Protein AF-A0A553QWQ2-F1 (afdb_monomer)

Solvent-accessible surface area (backbone atoms only — not comparable to full-atom values): 8651 Å² total; per-residue (Å²): 135,87,78,95,74,74,74,86,77,66,54,71,38,62,34,94,73,44,73,91,43,72,39,44,61,93,44,41,75,65,43,64,77,68,41,82,66,50,87,68,89,74,58,91,85,64,61,86,68,79,83,62,68,90,65,62,97,81,66,81,73,80,86,73,60,74,84,79,54,54,72,65,62,53,51,53,49,52,51,52,52,54,57,58,50,72,74,50,90,64,82,80,75,81,76,82,46,66,32,76,92,45,49,66,73,70,66,42,86,83,56,49,75,68,56,48,53,52,49,51,55,51,22,43,71,59,37,83,79,118

InterPro domains:
  IPR022776 TRM13/UPF0224 family, U11-48K-like CHHC zinc finger domain [PF05253] (12-36)
  IPR022776 TRM13/UPF0224 family, U11-48K-like CHHC zinc finger domain [PS51800] (12-39)
  IPR039044 tRNA:m(4)X modification enzyme Trm13 [PTHR12998] (6-125)

Secondary structure (DSSP, 8-state):
---TT-STT--EEE-SS-TTSEEEGGGHHHHHHH-TTSPPPPPTT--TTTTSTT--TT-------GGGS-HHHHHHHHHHHHHHHHT------------GGGHHHHT-TT--HHHHHHHHHHHHHHGGG-

pLDDT: mean 82.25, std 14.29, range [39.0, 96.94]

Structure (mmCIF, N/CA/C/O backbone):
data_AF-A0A553QWQ2-F1
#
_entry.id   AF-A0A553QWQ2-F1
#
loop_
_atom_site.group_PDB
_atom_site.id
_atom_site.type_symbol
_atom_site.label_atom_id
_atom_site.label_alt_id
_atom_site.label_comp_id
_atom_site.label_asym_id
_atom_site.label_entity_id
_atom_site.label_seq_id
_atom_site.pdbx_PDB_ins_code
_atom_site.Cartn_x
_atom_site.Cartn_y
_atom_site.Cartn_z
_atom_site.occupancy
_atom_site.B_iso_or_equiv
_atom_site.auth_seq_id
_atom_site.auth_comp_id
_atom_site.auth_asym_id
_atom_site.auth_atom_id
_atom_site.pdbx_PDB_model_num
ATOM 1 N N . MET A 1 1 ? 42.558 11.083 -14.841 1.00 39.00 1 MET A N 1
ATOM 2 C CA . MET A 1 1 ? 41.807 12.355 -14.854 1.00 39.00 1 MET A CA 1
ATOM 3 C C . MET A 1 1 ? 40.505 12.081 -15.590 1.00 39.00 1 MET A C 1
ATOM 5 O O . MET A 1 1 ? 40.570 11.695 -16.746 1.00 39.00 1 MET A O 1
ATOM 9 N N . LYS A 1 2 ? 39.361 12.098 -14.892 1.00 41.59 2 LYS A N 1
ATOM 10 C CA . LYS A 1 2 ? 38.034 11.885 -15.495 1.00 41.59 2 LYS A CA 1
ATOM 11 C C . LYS A 1 2 ? 37.556 13.233 -16.031 1.00 41.59 2 LYS A C 1
ATOM 13 O O . LYS A 1 2 ? 37.558 14.200 -15.282 1.00 41.59 2 LYS A O 1
ATOM 18 N N . THR A 1 3 ? 37.241 13.294 -17.315 1.00 44.41 3 THR A N 1
ATOM 19 C CA . THR A 1 3 ? 36.824 14.507 -18.018 1.00 44.41 3 THR A CA 1
ATOM 20 C C . THR A 1 3 ? 35.354 14.812 -17.723 1.00 44.41 3 THR A C 1
ATOM 22 O O . THR A 1 3 ? 34.460 14.036 -18.048 1.00 44.41 3 THR A O 1
ATOM 25 N N . GLU A 1 4 ? 35.107 15.956 -17.086 1.00 46.16 4 GLU A N 1
ATOM 26 C CA . GLU A 1 4 ? 33.791 16.493 -16.708 1.00 46.16 4 GLU A CA 1
ATOM 27 C C . GLU A 1 4 ? 33.095 17.216 -17.887 1.00 46.16 4 GLU A C 1
ATOM 29 O O . GLU A 1 4 ? 32.636 18.344 -17.749 1.00 46.16 4 GLU A O 1
ATOM 34 N N . GLY A 1 5 ? 33.037 16.586 -19.071 1.00 44.56 5 GLY A N 1
ATOM 35 C CA . GLY A 1 5 ? 32.542 17.230 -20.306 1.00 44.56 5 GLY A CA 1
ATOM 36 C C . GLY A 1 5 ? 31.501 16.467 -21.140 1.00 44.56 5 GLY A C 1
ATOM 37 O O . GLY A 1 5 ? 30.956 17.044 -22.072 1.00 44.56 5 GLY A O 1
ATOM 38 N N . GLU A 1 6 ? 31.179 15.206 -20.826 1.00 50.59 6 GLU A N 1
ATOM 39 C CA . GLU A 1 6 ? 30.371 14.325 -21.704 1.00 50.59 6 GLU A CA 1
ATOM 40 C C . GLU A 1 6 ? 29.002 13.908 -21.108 1.00 50.59 6 GLU A C 1
ATOM 42 O O . GLU A 1 6 ? 28.474 12.826 -21.386 1.00 50.59 6 GLU A O 1
ATOM 47 N N . GLU A 1 7 ? 28.399 14.707 -20.222 1.00 53.91 7 GLU A N 1
ATOM 48 C CA . GLU A 1 7 ? 26.988 14.490 -19.826 1.00 53.91 7 GLU A CA 1
ATOM 49 C C . GLU A 1 7 ? 25.989 15.208 -20.738 1.00 53.91 7 GLU A C 1
ATOM 51 O O . GLU A 1 7 ? 24.867 14.732 -20.902 1.00 53.91 7 GLU A O 1
ATOM 56 N N . SER A 1 8 ? 26.410 16.290 -21.391 1.00 58.53 8 SER A N 1
ATOM 57 C CA . SER A 1 8 ? 25.530 17.201 -22.132 1.00 58.53 8 SER A CA 1
ATOM 58 C C . SER A 1 8 ? 25.120 16.704 -23.526 1.00 58.53 8 SER A C 1
ATOM 60 O O . SER A 1 8 ? 24.141 17.195 -24.077 1.00 58.53 8 SER A O 1
ATOM 62 N N . GLU A 1 9 ? 25.834 15.729 -24.098 1.00 69.88 9 GLU A N 1
ATOM 63 C CA . GLU A 1 9 ? 25.572 15.205 -25.454 1.00 69.88 9 GLU A CA 1
ATOM 64 C C . GLU A 1 9 ? 24.819 13.867 -25.460 1.00 69.88 9 GLU A C 1
ATOM 66 O O . GLU A 1 9 ? 24.411 13.366 -26.511 1.00 69.88 9 GLU A O 1
ATOM 71 N N . ARG A 1 10 ? 24.596 13.260 -24.289 1.00 85.75 10 ARG A N 1
ATOM 72 C CA . ARG A 1 10 ? 23.905 11.970 -24.210 1.00 85.75 10 ARG A CA 1
ATOM 73 C C . ARG A 1 10 ? 22.403 12.156 -24.396 1.00 85.75 10 ARG A C 1
ATOM 75 O O . ARG A 1 10 ? 21.678 12.554 -23.485 1.00 85.75 10 ARG A O 1
ATOM 82 N N . LYS A 1 11 ? 21.923 11.804 -25.588 1.00 92.00 11 LYS A N 1
ATOM 83 C CA . LYS A 1 11 ? 20.508 11.864 -25.957 1.00 92.00 11 LYS A CA 1
ATOM 84 C C . LYS A 1 11 ? 19.670 10.910 -25.101 1.00 92.00 11 LYS A C 1
ATOM 86 O O . LYS A 1 11 ? 19.913 9.701 -25.052 1.00 92.00 11 LYS A O 1
ATOM 91 N N . ARG A 1 12 ? 18.649 11.458 -24.439 1.00 94.50 12 ARG A N 1
ATOM 92 C CA . ARG A 1 12 ? 17.596 10.685 -23.772 1.00 94.50 12 ARG A CA 1
ATOM 93 C C . ARG A 1 12 ? 16.423 10.476 -24.716 1.00 94.50 12 ARG A C 1
ATOM 95 O O . ARG A 1 12 ? 15.993 11.403 -25.392 1.00 94.50 12 ARG A O 1
ATOM 102 N N . ILE A 1 13 ? 15.893 9.265 -24.717 1.00 94.06 13 ILE A N 1
ATOM 103 C CA . ILE A 1 13 ? 14.706 8.869 -25.470 1.00 94.06 13 ILE A CA 1
ATOM 104 C C . ILE A 1 13 ? 13.667 8.279 -24.505 1.00 94.06 13 ILE A C 1
ATOM 106 O O . ILE A 1 13 ? 14.049 7.734 -23.461 1.00 94.06 13 ILE A O 1
ATOM 110 N N . PRO A 1 14 ? 12.361 8.384 -24.800 1.00 96.44 14 PRO A N 1
ATOM 111 C CA . PRO A 1 14 ? 11.344 7.652 -24.051 1.00 96.44 14 PRO A CA 1
ATOM 112 C C . PRO A 1 14 ? 11.584 6.144 -24.183 1.00 96.44 14 PRO A C 1
ATOM 114 O O . PRO A 1 14 ? 12.047 5.662 -25.220 1.00 96.44 14 PRO A O 1
ATOM 117 N N . CYS A 1 15 ? 11.302 5.384 -23.126 1.00 95.38 15 CYS A N 1
ATOM 118 C CA . CYS A 1 15 ? 11.416 3.936 -23.196 1.00 95.38 15 CYS A CA 1
ATOM 119 C C . CYS A 1 15 ? 10.369 3.367 -24.167 1.00 95.38 15 CYS A C 1
ATOM 121 O O . CYS A 1 15 ? 9.192 3.707 -24.064 1.00 95.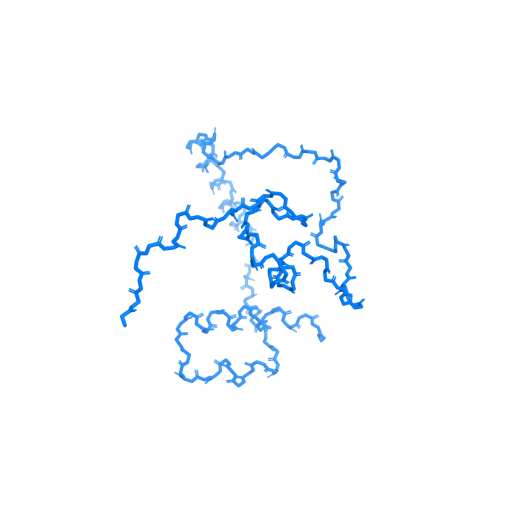38 15 CYS A O 1
ATOM 123 N N . PRO A 1 16 ? 10.755 2.452 -25.071 1.00 93.88 16 PRO A N 1
ATOM 124 C CA . PRO A 1 16 ? 9.821 1.861 -26.026 1.00 93.88 16 PRO A CA 1
ATOM 125 C C . PRO A 1 16 ? 8.832 0.877 -25.380 1.00 93.88 16 PRO A C 1
ATOM 127 O O . PRO A 1 16 ? 7.855 0.510 -26.019 1.00 93.88 16 PRO A O 1
ATOM 130 N N . LEU A 1 17 ? 9.084 0.432 -24.140 1.00 94.00 17 LEU A N 1
ATOM 131 C CA . LEU A 1 17 ? 8.167 -0.431 -23.382 1.00 94.00 17 LEU A CA 1
ATOM 132 C C . LEU A 1 17 ? 7.174 0.369 -22.527 1.00 94.00 17 LEU A C 1
ATOM 134 O O . LEU A 1 17 ? 6.107 -0.139 -22.211 1.00 94.00 17 LEU A O 1
ATOM 138 N N . ASP A 1 18 ? 7.530 1.591 -22.124 1.00 92.06 18 ASP A N 1
ATOM 139 C CA . ASP A 1 18 ? 6.673 2.478 -21.334 1.00 92.06 18 ASP A CA 1
ATOM 140 C C . ASP A 1 18 ? 7.128 3.937 -21.498 1.00 92.06 18 ASP A C 1
ATOM 142 O O . ASP A 1 18 ? 8.167 4.328 -20.958 1.00 92.06 18 ASP A O 1
ATOM 146 N N . PRO A 1 19 ? 6.359 4.771 -22.216 1.00 93.38 19 PRO A N 1
ATOM 147 C CA . PRO A 1 19 ? 6.707 6.171 -22.438 1.00 93.38 19 PRO A CA 1
ATOM 148 C C . PRO A 1 19 ? 6.785 7.027 -21.163 1.00 93.38 19 PRO A C 1
ATOM 150 O O . PRO A 1 19 ? 7.259 8.161 -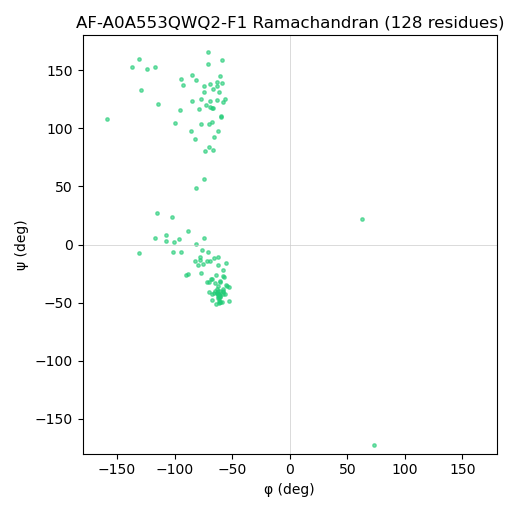21.237 1.00 93.38 19 PRO A O 1
ATOM 153 N N . LYS A 1 20 ? 6.339 6.527 -19.998 1.00 95.12 20 LYS A N 1
ATOM 154 C CA . LYS A 1 20 ? 6.364 7.267 -18.723 1.00 95.12 20 LYS A CA 1
ATOM 155 C C . LYS A 1 20 ? 7.771 7.484 -18.165 1.00 95.12 20 LYS A C 1
ATOM 157 O O . LYS A 1 20 ? 7.942 8.320 -17.279 1.00 95.12 20 LYS A O 1
ATOM 162 N N . HIS A 1 21 ? 8.789 6.780 -18.666 1.00 93.62 21 HIS A N 1
ATOM 163 C CA . HIS A 1 21 ? 10.182 7.011 -18.278 1.00 93.62 21 HIS A CA 1
ATOM 164 C C . HIS A 1 21 ? 11.117 7.144 -19.479 1.00 93.62 21 HIS A C 1
ATOM 166 O O . HIS A 1 21 ? 10.833 6.707 -20.593 1.00 93.62 21 HIS A O 1
ATOM 172 N N . THR A 1 22 ? 12.277 7.755 -19.237 1.00 94.81 22 THR A N 1
ATOM 173 C CA . THR A 1 22 ? 13.299 8.008 -20.261 1.00 94.81 22 THR A CA 1
ATOM 174 C C . THR A 1 22 ? 14.593 7.270 -19.961 1.00 94.81 22 THR A C 1
ATOM 176 O O . THR A 1 22 ? 14.925 6.979 -18.809 1.00 94.81 22 THR A O 1
ATOM 179 N N . VAL A 1 23 ? 15.339 6.959 -21.018 1.00 94.81 23 VAL A N 1
ATOM 180 C CA . VAL A 1 23 ? 16.616 6.245 -20.966 1.00 94.81 23 VAL A CA 1
ATOM 181 C C . VAL A 1 23 ? 17.596 6.906 -21.916 1.00 94.81 23 VAL A C 1
ATOM 183 O O . VAL A 1 23 ? 17.187 7.507 -22.906 1.00 94.81 23 VAL A O 1
ATOM 186 N N . PHE A 1 24 ? 18.889 6.804 -21.634 1.00 95.62 24 PHE A N 1
ATOM 187 C CA . PHE A 1 24 ? 19.880 7.217 -22.619 1.00 95.62 24 PHE A CA 1
ATOM 188 C C . PHE A 1 24 ? 19.876 6.245 -23.802 1.00 95.62 24 PHE A C 1
ATOM 190 O O . PHE A 1 24 ? 19.765 5.030 -23.608 1.00 95.62 24 PHE A O 1
ATOM 197 N N . GLU A 1 25 ? 19.969 6.792 -25.012 1.00 93.50 25 GLU A N 1
ATOM 198 C CA . GLU A 1 25 ? 19.916 6.043 -26.271 1.00 93.50 25 GLU A CA 1
ATOM 199 C C . GLU A 1 25 ? 20.990 4.941 -26.317 1.00 93.50 25 GLU A C 1
ATOM 201 O O . GLU A 1 25 ? 20.693 3.788 -26.629 1.00 93.50 25 GLU A O 1
ATOM 206 N N . ASP A 1 26 ? 22.204 5.257 -25.862 1.00 93.81 26 ASP A N 1
ATOM 207 C CA . ASP A 1 26 ? 23.346 4.338 -25.744 1.00 93.81 26 ASP A CA 1
ATOM 208 C C . ASP A 1 26 ? 23.120 3.185 -24.741 1.00 93.81 26 ASP A C 1
ATOM 210 O O . ASP A 1 26 ? 23.681 2.094 -24.869 1.00 93.81 26 ASP A O 1
ATOM 214 N N . ASN A 1 27 ? 22.264 3.394 -23.741 1.00 93.50 27 ASN A N 1
ATOM 215 C CA . ASN A 1 27 ? 21.961 2.433 -22.686 1.00 93.50 27 ASN A CA 1
ATOM 216 C C . ASN A 1 27 ? 20.643 1.687 -22.909 1.00 93.50 27 ASN A C 1
ATOM 218 O O . ASN A 1 27 ? 20.290 0.837 -22.083 1.00 93.50 27 ASN A O 1
ATOM 222 N N . LEU A 1 28 ? 19.939 1.941 -24.018 1.00 93.69 28 LEU A N 1
ATOM 223 C CA . LEU A 1 28 ? 18.651 1.323 -24.327 1.00 93.69 28 LEU A CA 1
ATOM 224 C C . LEU A 1 28 ? 18.726 -0.208 -24.246 1.00 93.69 28 LEU A C 1
ATOM 226 O O . LEU A 1 28 ? 17.935 -0.827 -23.539 1.00 93.69 28 LEU A O 1
ATOM 230 N N . ALA A 1 29 ? 19.727 -0.830 -24.873 1.00 93.94 29 ALA A N 1
ATOM 231 C CA . ALA A 1 29 ? 19.872 -2.287 -24.875 1.00 93.94 29 ALA A CA 1
ATOM 232 C C . ALA A 1 29 ? 20.035 -2.879 -23.461 1.00 93.94 29 ALA A C 1
ATOM 234 O O . ALA A 1 29 ? 19.457 -3.920 -23.138 1.00 93.94 29 ALA A O 1
ATOM 235 N N . LYS A 1 30 ? 20.800 -2.209 -22.588 1.00 95.06 30 LYS A N 1
ATOM 236 C CA . LYS A 1 30 ? 20.960 -2.617 -21.181 1.00 95.06 30 LYS A CA 1
ATOM 237 C C . LYS A 1 30 ? 19.676 -2.383 -20.396 1.00 95.06 30 LYS A C 1
ATOM 239 O O . LYS A 1 30 ? 19.302 -3.213 -19.572 1.00 95.06 30 LYS A O 1
ATOM 244 N N . HIS A 1 31 ? 19.007 -1.263 -20.648 1.00 94.50 31 HIS A N 1
ATOM 245 C CA . HIS A 1 31 ? 17.743 -0.927 -20.022 1.00 94.50 31 HIS A CA 1
ATOM 246 C C . HIS A 1 31 ? 16.658 -1.962 -20.340 1.00 94.50 31 HIS A C 1
ATOM 248 O O . HIS A 1 31 ? 16.047 -2.473 -19.410 1.00 94.50 31 HIS A O 1
ATOM 254 N N . LEU A 1 32 ? 16.467 -2.336 -21.611 1.00 93.00 32 LEU A N 1
ATOM 255 C CA . LEU A 1 32 ? 15.428 -3.286 -22.036 1.00 93.00 32 LEU A CA 1
ATOM 256 C C . LEU A 1 32 ? 15.526 -4.645 -21.331 1.00 93.00 32 LEU A C 1
ATOM 258 O O . LEU A 1 32 ? 14.514 -5.309 -21.123 1.00 93.00 32 LEU A O 1
ATOM 262 N N . LYS A 1 33 ? 16.725 -5.059 -20.906 1.00 93.25 33 LYS A N 1
ATOM 263 C CA . LYS A 1 33 ? 16.914 -6.300 -20.138 1.00 93.25 33 LYS A CA 1
ATOM 264 C C . LYS A 1 33 ? 16.349 -6.225 -18.717 1.00 93.25 33 LYS A C 1
ATOM 266 O O . LYS A 1 33 ? 15.907 -7.248 -18.204 1.00 93.25 33 LYS A O 1
ATOM 271 N N . LYS A 1 34 ? 16.368 -5.044 -18.096 1.00 92.31 34 LYS A N 1
ATOM 272 C CA . LYS A 1 34 ? 15.983 -4.809 -16.691 1.00 92.31 34 LYS A CA 1
ATOM 273 C C . LYS A 1 34 ? 14.777 -3.882 -16.526 1.00 92.31 34 LYS A C 1
ATOM 275 O O . LYS A 1 34 ? 14.476 -3.478 -15.408 1.00 92.31 34 LYS A O 1
ATOM 280 N N . CYS A 1 35 ? 14.143 -3.486 -17.625 1.00 94.00 35 CYS A N 1
ATOM 281 C CA . CYS A 1 35 ? 13.013 -2.574 -17.600 1.00 94.00 35 CYS A CA 1
ATOM 282 C C . CYS A 1 35 ? 11.864 -3.205 -16.809 1.00 94.00 35 CYS A C 1
ATOM 284 O O . CYS A 1 35 ? 11.511 -4.359 -17.049 1.00 94.00 35 CYS A O 1
ATOM 286 N N . ASN A 1 36 ? 11.285 -2.451 -15.874 1.00 90.94 36 ASN A N 1
ATOM 287 C CA . ASN A 1 36 ? 10.154 -2.922 -15.075 1.00 90.94 36 ASN A CA 1
ATOM 288 C C . ASN A 1 36 ? 8.889 -3.101 -15.920 1.00 90.94 36 ASN A C 1
ATOM 290 O O . ASN A 1 36 ? 8.101 -3.992 -15.629 1.00 90.94 36 ASN A O 1
ATOM 294 N N . SER A 1 37 ? 8.743 -2.307 -16.983 1.00 91.75 37 SER A N 1
ATOM 295 C CA . SER A 1 37 ? 7.625 -2.376 -17.930 1.00 91.75 37 SER A CA 1
ATOM 296 C C . SER A 1 37 ? 7.737 -3.552 -18.902 1.00 91.75 37 SER A C 1
ATOM 298 O O . SER A 1 37 ? 6.831 -3.799 -19.688 1.00 91.75 37 SER A O 1
ATOM 300 N N . LYS A 1 38 ? 8.845 -4.304 -18.861 1.00 91.31 38 LYS A N 1
ATOM 301 C CA . LYS A 1 38 ? 8.948 -5.571 -19.578 1.00 91.31 38 LYS A CA 1
ATOM 302 C C . LYS A 1 38 ? 8.034 -6.594 -18.910 1.00 91.31 38 LYS A C 1
ATOM 304 O O . LYS A 1 38 ? 8.223 -6.910 -17.734 1.00 91.31 38 LYS A O 1
ATOM 309 N N . GLU A 1 39 ? 7.111 -7.164 -19.679 1.00 85.62 39 GLU A N 1
ATOM 310 C CA . GLU A 1 39 ? 6.293 -8.278 -19.210 1.00 85.62 39 GLU A CA 1
ATOM 311 C C . GLU A 1 39 ? 7.187 -9.445 -18.777 1.00 85.62 39 GLU A C 1
ATOM 313 O O . GLU A 1 39 ? 8.031 -9.945 -19.529 1.00 85.62 39 GLU A O 1
ATOM 318 N N . LYS A 1 40 ? 7.029 -9.852 -17.518 1.00 86.62 40 LYS A N 1
ATOM 319 C CA . LYS A 1 40 ? 7.696 -11.027 -16.960 1.00 86.62 40 LYS A CA 1
ATOM 320 C C . LYS A 1 40 ? 6.750 -12.219 -17.089 1.00 86.62 40 LYS A C 1
ATOM 322 O O . LYS A 1 40 ? 5.547 -12.039 -16.879 1.00 86.62 40 LYS A O 1
ATOM 327 N N . PRO A 1 41 ? 7.264 -13.425 -17.392 1.00 88.12 41 PRO A N 1
ATOM 328 C CA . PRO A 1 41 ? 6.440 -14.622 -17.360 1.00 88.12 41 PRO A CA 1
ATOM 329 C C . PRO A 1 41 ? 5.831 -14.7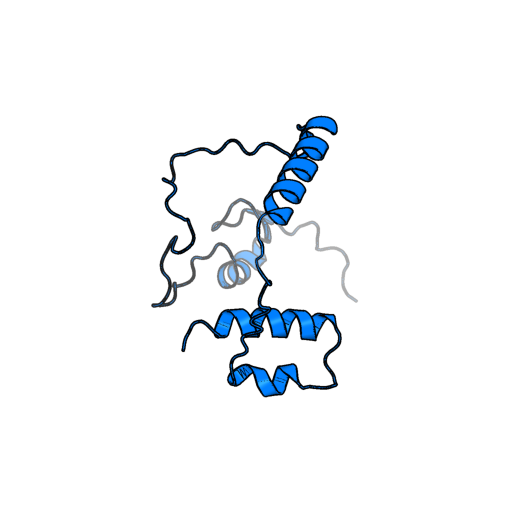45 -15.966 1.00 88.12 41 PRO A C 1
ATOM 331 O O . PRO A 1 41 ? 6.536 -14.685 -14.953 1.00 88.12 41 PRO A O 1
ATOM 334 N N . LYS A 1 42 ? 4.505 -14.845 -15.921 1.00 88.44 42 LYS A N 1
ATOM 335 C CA . LYS A 1 42 ? 3.787 -14.974 -14.660 1.00 88.44 42 LYS A CA 1
ATOM 336 C C . LYS A 1 42 ? 3.982 -16.406 -14.140 1.00 88.44 42 LYS A C 1
ATOM 338 O O . LYS A 1 42 ? 3.915 -17.339 -14.943 1.00 88.44 42 LYS A O 1
ATOM 343 N N . PRO A 1 43 ? 4.258 -16.607 -12.841 1.00 90.62 43 PRO A N 1
ATOM 344 C CA . PRO A 1 43 ? 4.345 -17.948 -12.269 1.00 90.62 43 PRO A CA 1
ATOM 345 C C . PRO A 1 43 ? 3.039 -18.736 -12.436 1.00 90.62 43 PRO A C 1
ATOM 347 O O . PRO A 1 43 ? 1.974 -18.141 -12.555 1.00 90.62 43 PRO A O 1
ATOM 350 N N . ILE A 1 44 ? 3.101 -20.069 -12.370 1.00 91.44 44 ILE A N 1
ATOM 351 C CA . ILE A 1 44 ? 1.927 -20.955 -12.548 1.00 91.44 44 ILE A CA 1
ATOM 352 C C . ILE A 1 44 ? 0.836 -20.687 -11.498 1.00 91.44 44 ILE A C 1
ATOM 354 O O . ILE A 1 44 ? -0.348 -20.820 -11.778 1.00 91.44 44 ILE A O 1
ATOM 358 N N . TYR A 1 45 ? 1.229 -20.271 -10.295 1.00 89.81 45 TYR A N 1
ATOM 359 C CA . TYR A 1 45 ? 0.314 -19.916 -9.209 1.00 89.81 45 TYR A CA 1
ATOM 360 C C . TYR A 1 45 ? -0.263 -18.494 -9.329 1.00 89.81 45 TYR A C 1
ATOM 362 O O . TYR A 1 45 ? -1.012 -18.059 -8.456 1.00 89.81 45 TYR A O 1
ATOM 370 N N . TYR A 1 46 ? 0.096 -17.730 -10.366 1.00 89.81 46 TYR A N 1
ATOM 371 C CA . TYR A 1 46 ? -0.471 -16.404 -10.569 1.00 89.81 46 TYR A CA 1
ATOM 372 C C . TYR A 1 46 ? -1.918 -16.515 -11.049 1.00 89.81 46 TYR A C 1
ATOM 374 O O . TYR A 1 46 ? -2.189 -17.021 -12.135 1.00 89.81 46 TYR A O 1
ATOM 382 N N . THR A 1 47 ? -2.831 -15.943 -10.271 1.00 89.62 47 THR A N 1
ATOM 383 C CA . THR A 1 47 ? -4.217 -15.705 -10.680 1.00 89.62 47 THR A CA 1
ATOM 384 C C . THR A 1 47 ? -4.434 -14.198 -10.743 1.00 89.62 47 THR A C 1
ATOM 386 O O . THR A 1 47 ? -4.212 -13.499 -9.751 1.00 89.62 47 THR A O 1
ATOM 389 N N . LYS A 1 48 ? -4.809 -13.683 -11.923 1.00 86.00 48 LYS A N 1
ATOM 390 C CA . LYS A 1 48 ? -5.110 -12.254 -12.096 1.00 86.00 48 LYS A CA 1
ATOM 391 C C . LYS A 1 48 ? -6.314 -11.908 -11.213 1.00 86.00 48 LYS A C 1
ATOM 393 O O . LYS A 1 48 ? -7.261 -12.683 -11.161 1.00 86.00 48 LYS A O 1
ATOM 398 N N . ASP A 1 49 ? -6.244 -10.777 -10.519 1.00 85.12 49 ASP A N 1
ATOM 399 C CA . ASP A 1 49 ? -7.375 -10.187 -9.790 1.00 85.12 49 ASP A CA 1
ATOM 400 C C . ASP A 1 49 ? -7.953 -11.041 -8.639 1.00 85.12 49 ASP A C 1
ATOM 402 O O . ASP A 1 49 ? -9.055 -10.788 -8.168 1.00 85.12 49 ASP A O 1
ATOM 406 N N . VAL A 1 50 ? -7.179 -11.991 -8.089 1.00 86.81 50 VAL A N 1
ATOM 407 C CA . VAL A 1 50 ? -7.616 -12.852 -6.963 1.00 86.81 50 VAL A CA 1
ATOM 408 C C . VAL A 1 50 ? -8.039 -12.074 -5.703 1.00 86.81 50 VAL A C 1
ATOM 410 O O . VAL A 1 50 ? -8.872 -12.547 -4.937 1.00 86.81 50 VAL A O 1
ATOM 413 N N . ASN A 1 51 ? -7.496 -10.865 -5.506 1.00 81.88 51 ASN A N 1
ATOM 414 C CA . ASN A 1 51 ? -7.805 -9.977 -4.377 1.00 81.88 51 ASN A CA 1
ATOM 415 C C . ASN A 1 51 ? -8.649 -8.754 -4.778 1.00 81.88 51 ASN A C 1
ATOM 417 O O . ASN A 1 51 ? -8.811 -7.847 -3.966 1.00 81.88 51 ASN A O 1
ATOM 421 N N . ALA A 1 52 ? -9.155 -8.684 -6.013 1.00 80.75 52 ALA A N 1
ATOM 422 C CA . ALA A 1 52 ? -9.888 -7.510 -6.498 1.00 80.75 52 ALA A CA 1
ATOM 423 C C . ALA A 1 52 ? -11.280 -7.341 -5.849 1.00 80.75 52 ALA A C 1
ATOM 425 O O . ALA A 1 52 ? -11.936 -6.321 -6.039 1.00 80.75 52 ALA A O 1
ATOM 426 N N . GLY A 1 53 ? -11.719 -8.309 -5.036 1.00 74.94 53 GLY A N 1
ATOM 427 C CA . GLY A 1 53 ? -13.053 -8.318 -4.441 1.00 74.94 53 GLY A CA 1
ATOM 428 C C . GLY A 1 53 ? -14.140 -8.653 -5.467 1.00 74.94 53 GLY A C 1
ATOM 429 O O . GLY A 1 53 ? -13.856 -9.033 -6.596 1.00 74.94 53 GLY A O 1
ATOM 430 N N . CYS A 1 54 ? -15.407 -8.541 -5.061 1.00 66.56 54 CYS A N 1
ATOM 431 C CA . CYS A 1 54 ? -16.572 -8.819 -5.917 1.00 66.56 54 CYS A CA 1
ATOM 432 C C . CYS A 1 54 ? -17.035 -7.583 -6.725 1.00 66.56 54 CYS A C 1
ATOM 434 O O . CYS A 1 54 ? -18.138 -7.580 -7.268 1.00 66.56 54 CYS A O 1
ATOM 436 N N . GLY A 1 55 ? -16.245 -6.506 -6.759 1.00 62.75 55 GLY A N 1
ATOM 437 C CA . GLY A 1 55 ? -16.591 -5.303 -7.514 1.00 62.75 55 GLY A CA 1
ATOM 438 C C . GLY A 1 55 ? -16.405 -5.538 -9.010 1.00 62.75 55 GLY A C 1
ATOM 439 O O . GLY A 1 55 ? -15.368 -6.045 -9.430 1.00 62.75 55 GLY A O 1
ATOM 440 N N . SER A 1 56 ? -17.401 -5.183 -9.819 1.00 59.44 56 SER A N 1
ATOM 441 C CA . SER A 1 56 ? -17.229 -5.078 -11.268 1.00 59.44 56 SER A CA 1
ATOM 442 C C . SER A 1 56 ? -16.204 -3.988 -11.590 1.00 59.44 56 SER A C 1
ATOM 444 O O . SER A 1 56 ? -16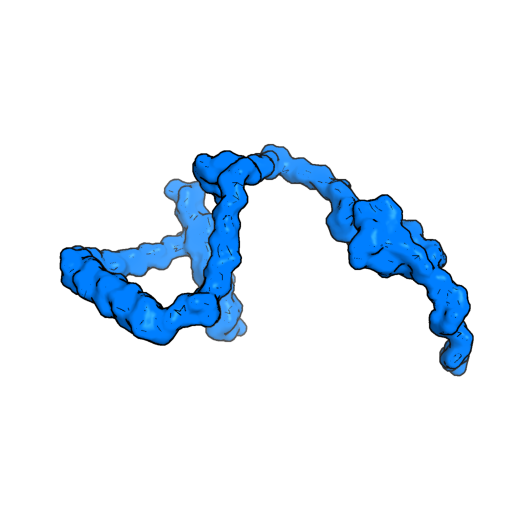.249 -2.920 -10.983 1.00 59.44 56 SER A O 1
ATOM 446 N N . GLU A 1 57 ? -15.327 -4.230 -12.573 1.00 60.72 57 GLU A N 1
ATOM 447 C CA . GLU A 1 57 ? -14.319 -3.260 -13.051 1.00 60.72 57 GLU A CA 1
ATOM 448 C C . GLU A 1 57 ? -14.933 -1.907 -13.498 1.00 60.72 57 GLU A C 1
ATOM 450 O O . GLU A 1 57 ? -14.212 -0.917 -13.587 1.00 60.72 57 GLU A O 1
ATOM 455 N N . ASP A 1 58 ? -16.255 -1.849 -13.715 1.00 60.09 58 ASP A N 1
ATOM 456 C CA . ASP A 1 58 ? -17.013 -0.675 -14.178 1.00 60.09 58 ASP A CA 1
ATOM 457 C C . ASP A 1 58 ? -17.647 0.199 -13.075 1.00 60.09 58 ASP A C 1
ATOM 459 O O . ASP A 1 58 ? -18.187 1.264 -13.375 1.00 60.09 58 ASP A O 1
ATOM 463 N N . GLU A 1 59 ? -17.596 -0.190 -11.798 1.00 63.38 59 GLU A N 1
ATOM 464 C CA . GLU A 1 59 ? -18.090 0.682 -10.721 1.00 63.38 59 GLU A CA 1
ATOM 465 C C . GLU A 1 59 ? -16.997 1.694 -10.358 1.00 63.38 59 GLU A C 1
ATOM 467 O O . GLU A 1 59 ? -16.139 1.442 -9.509 1.00 63.38 59 GLU A O 1
ATOM 472 N N . SER A 1 60 ? -17.001 2.857 -11.017 1.00 65.75 60 SER A N 1
ATOM 473 C CA . SER A 1 60 ? -16.133 3.967 -10.630 1.00 65.75 60 SER A CA 1
ATOM 474 C C . SER A 1 60 ? -16.551 4.474 -9.247 1.00 65.75 60 SER A C 1
ATOM 476 O O . SER A 1 60 ? -17.427 5.330 -9.114 1.00 65.75 60 SER A O 1
ATOM 478 N N . THR A 1 61 ? -15.940 3.953 -8.188 1.00 68.31 61 THR A N 1
ATOM 479 C CA . THR A 1 61 ? -16.097 4.540 -6.860 1.00 68.31 61 THR A CA 1
ATOM 480 C C . THR A 1 61 ? -15.435 5.910 -6.861 1.00 68.31 61 THR A C 1
ATOM 482 O O . THR A 1 61 ? -14.224 6.011 -7.058 1.00 68.31 61 THR A O 1
ATOM 485 N N . GLU A 1 62 ? -16.213 6.971 -6.647 1.00 80.19 62 GLU A N 1
ATOM 486 C CA . GLU A 1 62 ? -15.655 8.306 -6.450 1.00 80.19 62 GLU A CA 1
ATOM 487 C C . GLU A 1 62 ? -14.733 8.295 -5.222 1.00 80.19 62 GLU A C 1
ATOM 489 O O . GLU A 1 62 ? -15.183 8.174 -4.078 1.00 80.19 62 GLU A O 1
ATOM 494 N N . GLU A 1 63 ? -13.426 8.430 -5.448 1.00 81.50 63 GLU A N 1
ATOM 495 C CA . GLU A 1 63 ? -12.463 8.606 -4.367 1.00 81.50 63 GLU A CA 1
ATOM 496 C C . GLU A 1 63 ? -12.656 9.994 -3.750 1.00 81.50 63 GLU A C 1
ATOM 498 O O . GLU A 1 63 ? -12.270 11.020 -4.311 1.00 81.50 63 GLU A O 1
ATOM 503 N N . ILE A 1 64 ? -13.282 10.040 -2.575 1.00 84.38 64 ILE A N 1
ATOM 504 C CA . ILE A 1 64 ? -13.483 11.283 -1.833 1.00 84.38 64 ILE A CA 1
ATOM 505 C C . ILE A 1 64 ? -12.354 11.427 -0.805 1.00 84.38 64 ILE A C 1
ATOM 507 O O . ILE A 1 64 ? -12.299 10.640 0.145 1.00 84.38 64 ILE A O 1
ATOM 511 N N . PRO A 1 65 ? -11.483 12.450 -0.917 1.00 89.50 65 PRO A N 1
ATOM 512 C CA . PRO A 1 65 ? -10.456 12.692 0.084 1.00 89.50 65 PRO A CA 1
ATOM 513 C C . PRO A 1 65 ? -11.079 12.933 1.458 1.00 89.50 65 PRO A C 1
ATOM 515 O O . PRO A 1 65 ? -12.045 13.688 1.585 1.00 89.50 65 PRO A O 1
ATOM 518 N N . ILE A 1 66 ? -10.469 12.376 2.507 1.00 86.50 66 ILE A N 1
ATOM 519 C CA . ILE A 1 66 ? -10.910 12.590 3.897 1.00 86.50 66 ILE A CA 1
ATOM 520 C C . ILE A 1 66 ? -10.956 14.090 4.232 1.00 86.50 66 ILE A C 1
ATOM 522 O O . ILE A 1 66 ? -11.872 14.538 4.912 1.00 86.50 66 ILE A O 1
ATOM 526 N N . ALA A 1 67 ? -10.029 14.885 3.684 1.00 90.38 67 ALA A N 1
ATOM 527 C CA . ALA A 1 67 ? -9.969 16.336 3.874 1.00 90.38 67 ALA A CA 1
ATOM 528 C C . ALA A 1 67 ? -11.195 17.105 3.341 1.00 90.38 67 ALA A C 1
ATOM 530 O O . ALA A 1 67 ? -11.400 18.252 3.725 1.00 90.38 67 ALA A O 1
ATOM 531 N N . ARG A 1 68 ? -12.014 16.499 2.466 1.00 92.62 68 ARG A N 1
ATOM 532 C CA . ARG A 1 68 ? -13.275 17.095 1.994 1.00 92.62 68 ARG A CA 1
ATOM 533 C C . ARG A 1 68 ? -14.380 17.022 3.054 1.00 92.62 68 ARG A C 1
ATOM 535 O O . ARG A 1 68 ? -15.383 17.717 2.926 1.00 92.62 68 ARG A O 1
ATOM 542 N N . ARG A 1 69 ? -14.223 16.177 4.076 1.00 93.25 69 ARG A N 1
ATOM 543 C CA . ARG A 1 69 ? -15.179 16.036 5.177 1.00 93.25 69 ARG A CA 1
ATOM 544 C C . ARG A 1 69 ? -14.919 17.077 6.252 1.00 93.25 69 ARG A C 1
ATOM 546 O O . ARG A 1 69 ? -13.782 17.462 6.517 1.00 93.25 69 ARG A O 1
ATOM 553 N N . SER A 1 70 ? -15.994 17.527 6.879 1.00 95.31 70 SER A N 1
ATOM 554 C CA . SER A 1 70 ? -15.919 18.444 8.006 1.00 95.31 70 SER A CA 1
ATOM 555 C C . SER A 1 70 ? -15.380 17.741 9.252 1.00 95.31 70 SER A C 1
ATOM 557 O O . SER A 1 70 ? -15.517 16.529 9.433 1.00 95.31 70 SER A O 1
ATOM 559 N N . ARG A 1 71 ? -14.797 18.525 10.163 1.00 94.56 71 ARG A N 1
ATOM 560 C CA . ARG A 1 71 ? -14.352 18.018 11.466 1.00 94.56 71 ARG A CA 1
ATOM 561 C C . ARG A 1 71 ? -15.507 17.388 12.252 1.00 94.56 71 ARG A C 1
ATOM 563 O O . ARG A 1 71 ? -15.319 16.335 12.849 1.00 94.56 71 ARG A O 1
ATOM 570 N N . GLN A 1 72 ? -16.688 18.003 12.192 1.00 96.56 72 GLN A N 1
ATOM 571 C CA . GLN A 1 72 ? -17.888 17.516 12.863 1.00 96.56 72 GLN A CA 1
ATOM 572 C C . GLN A 1 72 ? -18.309 16.129 12.357 1.00 96.56 72 GLN A C 1
ATOM 574 O O . GLN A 1 72 ? -18.501 15.235 13.174 1.00 96.56 72 GLN A O 1
ATOM 579 N N . GLU A 1 73 ? -18.385 15.917 11.037 1.00 95.38 73 GLU A N 1
ATOM 580 C CA . GLU A 1 73 ? -18.720 14.600 10.464 1.00 95.38 73 GLU A CA 1
ATOM 581 C C . GLU A 1 73 ? -17.738 13.511 10.924 1.00 95.38 73 GLU A C 1
ATOM 583 O O . GLU A 1 73 ? -18.140 12.389 11.237 1.00 95.38 73 GLU A O 1
ATOM 588 N N . LEU A 1 74 ? -16.441 13.834 10.979 1.00 95.75 74 LEU A N 1
ATOM 589 C CA . LEU A 1 74 ? -15.414 12.899 11.440 1.00 95.75 74 LEU A CA 1
ATOM 590 C C . LEU A 1 74 ? -15.559 12.586 12.934 1.00 95.75 74 LEU A C 1
ATOM 592 O O . LEU A 1 74 ? -15.449 11.425 13.329 1.00 95.75 74 LEU A O 1
ATOM 596 N N . ASP A 1 75 ? -15.831 13.596 13.761 1.00 96.75 75 ASP A N 1
ATOM 597 C CA . ASP A 1 75 ? -16.027 13.420 15.200 1.00 96.75 75 ASP A CA 1
ATOM 598 C C . ASP A 1 75 ? -17.296 12.585 15.489 1.00 96.75 75 ASP A C 1
ATOM 600 O O . ASP A 1 75 ? -17.254 11.658 16.303 1.00 96.75 75 ASP A O 1
ATOM 604 N N . GLU A 1 76 ? -18.398 12.824 14.769 1.00 96.94 76 GLU A N 1
ATOM 605 C CA . GLU A 1 76 ? -19.632 12.026 14.853 1.00 96.94 76 GLU A CA 1
ATOM 606 C C . GLU A 1 76 ? -19.397 10.561 14.453 1.00 96.94 76 GLU A C 1
ATOM 608 O O . GLU A 1 76 ? -19.855 9.638 15.138 1.00 96.94 76 GLU A O 1
ATOM 613 N N . LEU A 1 77 ? -18.630 10.326 1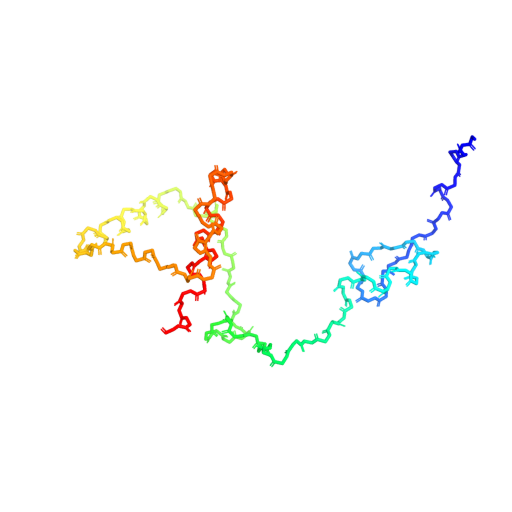3.384 1.00 95.00 77 LEU A N 1
ATOM 614 C CA . LEU A 1 77 ? -18.243 8.982 12.957 1.00 95.00 77 LEU A CA 1
ATOM 615 C C . LEU A 1 77 ? -17.418 8.260 14.032 1.00 95.00 77 LEU A C 1
ATOM 617 O O . LEU A 1 77 ? -17.674 7.089 14.321 1.00 95.00 77 LEU A O 1
ATOM 621 N N . ILE A 1 78 ? -16.457 8.951 14.653 1.00 95.75 78 ILE A N 1
ATOM 622 C CA . ILE A 1 78 ? -15.635 8.399 15.739 1.00 95.75 78 ILE A CA 1
ATOM 623 C C . ILE A 1 78 ? -16.511 7.994 16.927 1.00 95.75 78 ILE A C 1
ATOM 625 O O . ILE A 1 78 ? -16.328 6.905 17.480 1.00 95.75 78 ILE A O 1
ATOM 629 N N . VAL A 1 79 ? -17.467 8.841 17.319 1.00 96.31 79 VAL A N 1
ATOM 630 C CA . VAL A 1 79 ? -18.415 8.527 18.399 1.00 96.31 79 VAL A CA 1
ATOM 631 C C . VAL A 1 79 ? -19.225 7.286 18.043 1.00 96.31 79 VAL A C 1
ATOM 633 O O . VAL A 1 79 ? -19.255 6.338 18.826 1.00 96.31 79 VAL A O 1
ATOM 636 N N . LYS A 1 80 ? -19.800 7.238 16.836 1.00 94.75 80 LYS A N 1
ATOM 637 C CA . LYS A 1 80 ? -20.598 6.097 16.370 1.00 94.75 80 LYS A CA 1
ATOM 638 C C . LYS A 1 80 ? -19.806 4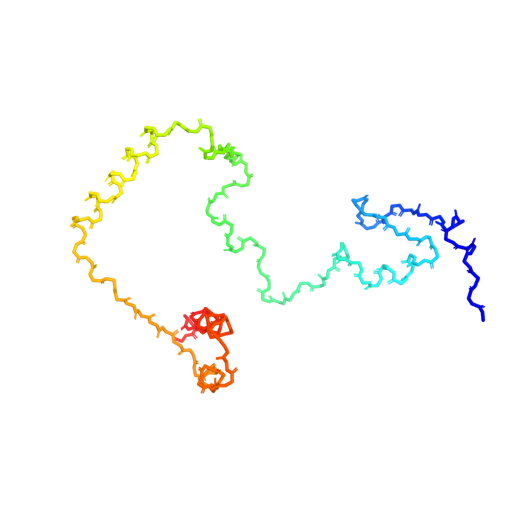.787 16.389 1.00 94.75 80 LYS A C 1
ATOM 640 O O . LYS A 1 80 ? -20.328 3.767 16.843 1.00 94.75 80 LYS A O 1
ATOM 645 N N . LEU A 1 81 ? -18.547 4.812 15.943 1.00 93.06 81 LEU A N 1
ATOM 646 C CA . LEU A 1 81 ? -17.648 3.653 15.977 1.00 93.06 81 LEU A CA 1
ATOM 647 C C . LEU A 1 81 ? -17.397 3.181 17.411 1.00 93.06 81 LEU A C 1
ATOM 649 O O . LEU A 1 81 ? -17.589 2.005 17.711 1.00 93.06 81 LEU A O 1
ATOM 653 N N . ARG A 1 82 ? -17.025 4.093 18.317 1.00 90.94 82 ARG A N 1
ATOM 654 C CA . ARG A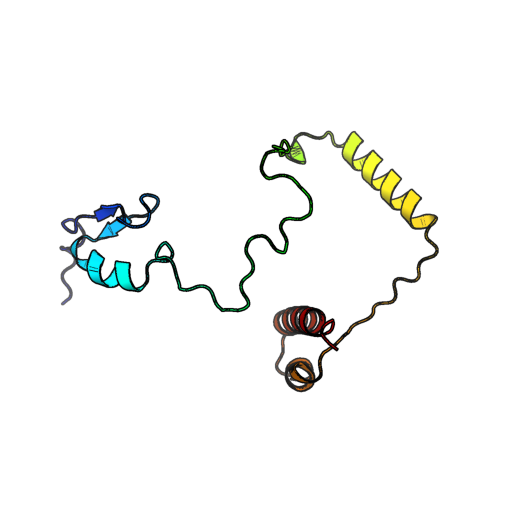 1 82 ? -16.765 3.761 19.727 1.00 90.94 82 ARG A CA 1
ATOM 655 C C . ARG A 1 82 ? -17.998 3.178 20.412 1.00 90.94 82 ARG A C 1
ATOM 657 O O . ARG A 1 82 ? -17.881 2.156 21.081 1.00 90.94 82 ARG A O 1
ATOM 664 N N . THR A 1 83 ? -19.170 3.779 20.215 1.00 91.06 83 THR A N 1
ATOM 665 C CA . THR A 1 83 ? -20.435 3.278 20.771 1.00 91.06 83 THR A CA 1
ATOM 666 C C . THR A 1 83 ? -20.778 1.893 20.231 1.00 91.06 83 THR A C 1
ATOM 668 O O . THR A 1 83 ? -21.159 1.013 20.997 1.00 91.06 83 THR A O 1
ATOM 671 N N . SER A 1 84 ? -20.591 1.666 18.929 1.00 88.31 84 SER A N 1
ATOM 672 C CA . SER A 1 84 ? -20.859 0.359 18.317 1.00 88.31 84 SER A CA 1
ATOM 673 C C . SER A 1 84 ? -19.938 -0.727 18.881 1.00 88.31 84 SER A C 1
ATOM 675 O O . SER A 1 84 ? -20.389 -1.839 19.134 1.00 88.31 84 SER A O 1
ATOM 677 N N . VAL A 1 85 ? -18.668 -0.398 19.142 1.00 86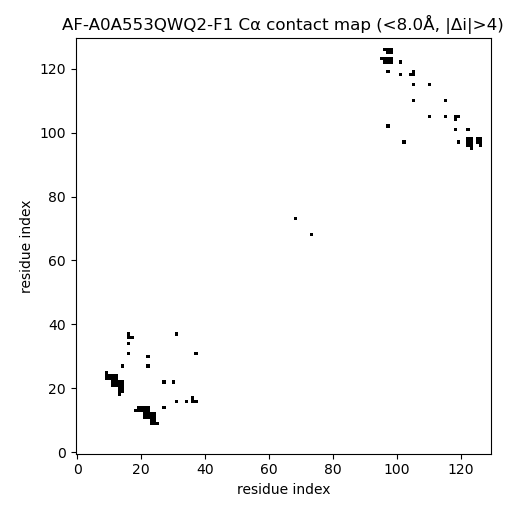.81 85 VAL A N 1
ATOM 678 C CA . VAL A 1 85 ? -17.690 -1.337 19.715 1.00 86.81 85 VAL A CA 1
ATOM 679 C C . VAL A 1 85 ? -17.968 -1.645 21.190 1.00 86.81 85 VAL A C 1
ATOM 681 O O . VAL A 1 85 ? -17.742 -2.771 21.614 1.00 86.81 85 VAL A O 1
ATOM 684 N N . GLN A 1 86 ? -18.510 -0.705 21.973 1.00 82.81 86 GLN A N 1
ATOM 685 C CA . GLN A 1 86 ? -18.871 -0.953 23.381 1.00 82.81 86 GLN A CA 1
ATOM 686 C C . GLN A 1 86 ? -19.914 -2.070 23.550 1.00 82.81 86 GLN A C 1
ATOM 688 O O . GLN A 1 86 ? -19.884 -2.784 24.549 1.00 82.81 86 GLN A O 1
ATOM 693 N N . GLY A 1 87 ? -20.824 -2.233 22.582 1.00 74.50 87 GLY A N 1
ATOM 694 C CA . GLY A 1 87 ? -21.817 -3.314 22.576 1.00 74.50 87 GLY A CA 1
ATOM 695 C C . GLY A 1 87 ? -21.261 -4.672 22.133 1.00 74.50 87 GLY A C 1
ATOM 696 O O . GLY A 1 87 ? -21.908 -5.699 22.338 1.00 74.50 87 GLY A O 1
ATOM 697 N N . LEU A 1 88 ? -20.062 -4.699 21.545 1.00 79.62 88 LEU A N 1
ATOM 698 C CA . LEU A 1 88 ? -19.381 -5.924 21.151 1.00 79.62 88 LEU A CA 1
ATOM 699 C C . LEU A 1 88 ? -18.594 -6.447 22.356 1.00 79.62 88 LEU A C 1
ATOM 701 O O . LEU A 1 88 ? -17.470 -6.025 22.618 1.00 79.62 88 LEU A O 1
ATOM 705 N N . ASN A 1 89 ? -19.160 -7.407 23.092 1.00 69.81 89 ASN A N 1
ATOM 706 C CA . ASN A 1 89 ? -18.413 -8.177 24.094 1.00 69.81 89 ASN A CA 1
ATOM 707 C C . ASN A 1 89 ? -17.494 -9.203 23.405 1.00 69.81 89 ASN A C 1
ATOM 709 O O . ASN A 1 89 ? -17.598 -10.414 23.597 1.00 69.81 89 ASN A O 1
ATOM 713 N N . THR A 1 90 ? -16.625 -8.713 22.526 1.00 67.50 90 THR A N 1
ATOM 714 C CA . THR A 1 90 ? -15.623 -9.509 21.836 1.00 67.50 90 THR A CA 1
ATOM 715 C C . THR A 1 90 ? -14.310 -9.312 22.570 1.00 67.50 90 THR A C 1
ATOM 717 O O . THR A 1 90 ? -13.658 -8.277 22.424 1.00 67.50 90 THR A O 1
ATOM 720 N N . LYS A 1 91 ? -13.881 -10.310 23.349 1.00 68.50 91 LYS A N 1
ATOM 721 C CA . LYS A 1 91 ? -12.449 -10.439 23.626 1.00 68.50 91 LYS A CA 1
ATOM 722 C C . LYS A 1 91 ? -11.778 -10.610 22.269 1.00 68.50 91 LYS A C 1
ATOM 724 O O . LYS A 1 91 ? -11.981 -11.637 21.625 1.00 68.50 91 LYS A O 1
ATOM 729 N N . LEU A 1 92 ? -11.035 -9.598 21.822 1.00 67.38 92 LEU A N 1
ATOM 730 C CA . LEU A 1 92 ? -10.151 -9.746 20.675 1.00 67.38 92 LEU A CA 1
ATOM 731 C C . LEU A 1 92 ? -9.117 -10.795 21.075 1.00 67.38 92 LEU A C 1
ATOM 733 O O . LEU A 1 92 ? -8.182 -10.509 21.820 1.00 67.38 92 LEU A O 1
ATOM 737 N N . ALA A 1 93 ? -9.349 -12.039 20.667 1.00 66.06 93 ALA A N 1
ATOM 738 C CA . ALA A 1 93 ? -8.352 -13.075 20.801 1.00 66.06 93 ALA A CA 1
ATOM 739 C C . ALA A 1 93 ? -7.221 -12.693 19.848 1.00 66.06 93 ALA A C 1
ATOM 741 O O . ALA A 1 93 ? -7.365 -12.796 18.629 1.00 66.06 93 ALA A O 1
ATOM 742 N N . GLU A 1 94 ? -6.115 -12.201 20.400 1.00 63.38 94 GLU A N 1
ATOM 743 C CA . GLU A 1 94 ? -4.869 -12.073 19.657 1.00 63.38 94 GLU A CA 1
ATOM 744 C C . GLU A 1 94 ? -4.362 -13.483 19.336 1.00 63.38 94 GLU A C 1
ATOM 746 O O . GLU A 1 94 ? -3.501 -14.038 20.016 1.00 63.38 94 GLU A O 1
ATOM 751 N N . ASN A 1 95 ? -4.917 -14.087 18.287 1.00 65.19 95 ASN A N 1
ATOM 752 C CA . ASN A 1 95 ? -4.376 -15.299 17.697 1.00 65.19 95 ASN A CA 1
ATOM 753 C C . ASN A 1 95 ? -3.119 -14.903 16.922 1.00 65.19 95 ASN A C 1
ATOM 755 O O . ASN A 1 95 ? -3.143 -14.713 15.706 1.00 65.19 95 ASN A O 1
ATOM 759 N N . THR A 1 96 ? -2.012 -14.741 17.650 1.00 64.94 96 THR A N 1
ATOM 760 C CA . THR A 1 96 ? -0.684 -14.656 17.042 1.00 64.94 96 THR A CA 1
ATOM 761 C C . THR A 1 96 ? -0.340 -16.034 16.506 1.00 64.94 96 THR A C 1
ATOM 763 O O . THR A 1 96 ? 0.278 -16.860 17.170 1.00 64.94 96 THR A O 1
ATOM 766 N N . LEU A 1 97 ? -0.821 -16.286 15.301 1.00 69.44 97 LEU A N 1
ATOM 767 C CA . LEU A 1 97 ? -0.514 -17.472 14.545 1.00 69.44 97 LEU A CA 1
ATOM 768 C C . LEU A 1 97 ? 0.889 -17.317 13.944 1.00 69.44 97 LEU A C 1
ATOM 770 O O . LEU A 1 97 ? 1.181 -16.319 13.281 1.00 69.44 97 LEU A O 1
ATOM 774 N N . SER A 1 98 ? 1.774 -18.272 14.213 1.00 73.06 98 SER A N 1
ATOM 775 C CA . SER A 1 98 ? 3.129 -18.292 13.667 1.00 73.06 98 SER A CA 1
ATOM 776 C C . SER A 1 98 ? 3.429 -19.650 13.043 1.00 73.06 98 SER A C 1
ATOM 778 O O . SER A 1 98 ? 3.161 -20.702 13.618 1.00 73.06 98 SER A O 1
ATOM 780 N N . HIS A 1 99 ? 3.988 -19.622 11.836 1.00 78.50 99 HIS A N 1
ATOM 781 C CA . HIS A 1 99 ? 4.412 -20.827 11.136 1.00 78.50 99 HIS A CA 1
ATOM 782 C C . HIS A 1 99 ? 5.792 -21.289 11.640 1.00 78.50 99 HIS A C 1
ATOM 784 O O . HIS A 1 99 ? 6.686 -20.464 11.859 1.00 78.50 99 HIS A O 1
ATOM 790 N N . SER A 1 100 ? 6.002 -22.605 11.768 1.00 82.94 100 SER A N 1
ATOM 791 C CA . SER A 1 100 ? 7.252 -23.204 12.278 1.00 82.94 100 SER A CA 1
ATOM 792 C C . SER A 1 100 ? 8.497 -22.730 11.519 1.00 82.94 100 SER A C 1
ATOM 794 O O . SER A 1 100 ? 9.532 -22.468 12.131 1.00 82.94 100 SER A O 1
ATOM 796 N N . ALA A 1 101 ? 8.371 -22.523 10.205 1.00 83.56 101 ALA A N 1
ATOM 797 C CA . ALA A 1 101 ? 9.439 -22.036 9.327 1.00 83.56 101 ALA A CA 1
ATOM 798 C C . ALA A 1 101 ? 10.030 -20.669 9.724 1.00 83.56 101 ALA A C 1
ATOM 800 O O . ALA A 1 101 ? 11.145 -20.359 9.324 1.00 83.56 101 ALA A O 1
ATOM 801 N N . LEU A 1 102 ? 9.303 -19.850 10.493 1.00 84.69 102 LEU A N 1
ATOM 802 C CA . LEU A 1 102 ? 9.766 -18.527 10.935 1.00 84.69 102 LEU A CA 1
ATOM 803 C C . LEU A 1 102 ? 10.138 -18.486 12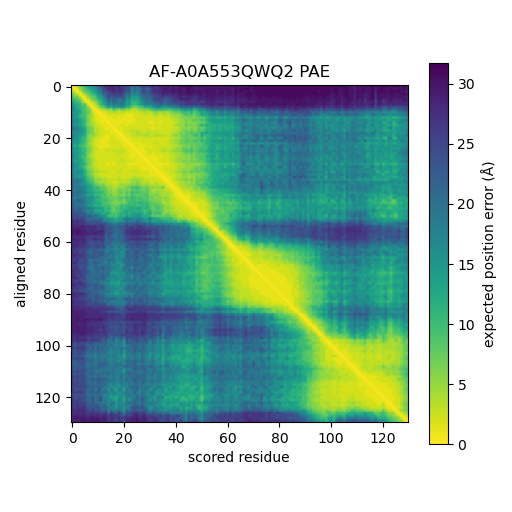.423 1.00 84.69 102 LEU A C 1
ATOM 805 O O . LEU A 1 102 ? 10.509 -17.428 12.927 1.00 84.69 102 LEU A O 1
ATOM 809 N N . SER A 1 103 ? 10.068 -19.620 13.127 1.00 83.81 103 SER A N 1
ATOM 810 C CA . SER A 1 103 ? 10.355 -19.703 14.565 1.00 83.81 103 SER A CA 1
ATOM 811 C C . SER A 1 103 ? 11.793 -19.306 14.910 1.00 83.81 103 SER A C 1
ATOM 813 O O . SER A 1 103 ? 11.999 -18.536 15.843 1.00 83.81 103 SER A O 1
ATOM 815 N N . GLU A 1 104 ? 12.781 -19.767 14.144 1.00 89.06 104 GLU A N 1
ATOM 816 C CA . GLU A 1 104 ? 14.190 -19.424 14.365 1.00 89.06 104 GLU A CA 1
ATOM 817 C C . GLU A 1 104 ? 14.428 -17.925 14.162 1.00 89.06 104 GLU A C 1
ATOM 819 O O . GLU A 1 104 ? 14.928 -17.246 15.056 1.00 89.06 104 GLU A O 1
ATOM 824 N N . SER A 1 105 ? 13.973 -17.381 13.028 1.00 87.12 105 SER A N 1
ATOM 825 C CA . SER A 1 105 ? 14.125 -15.958 12.725 1.00 87.12 105 SER A CA 1
ATOM 826 C C . SER A 1 105 ? 13.398 -15.070 13.727 1.00 87.12 105 SER A C 1
ATOM 828 O O . SER A 1 105 ? 13.908 -14.007 14.041 1.00 87.12 105 SER A O 1
ATOM 830 N N . LEU A 1 106 ? 12.234 -15.471 14.250 1.00 87.19 106 LEU A N 1
ATOM 831 C CA . LEU A 1 106 ? 11.490 -14.694 15.250 1.00 87.19 106 LEU A CA 1
ATOM 832 C C . LEU A 1 106 ? 12.195 -14.618 16.609 1.00 87.19 106 LEU A C 1
ATOM 834 O O . LEU A 1 106 ? 12.015 -13.631 17.320 1.00 87.19 106 LEU A O 1
ATOM 838 N N . ASN A 1 107 ? 12.978 -15.638 16.962 1.00 87.44 107 ASN A N 1
ATOM 839 C CA . ASN A 1 107 ? 13.671 -15.732 18.246 1.00 87.44 107 ASN A CA 1
ATOM 840 C C . ASN A 1 107 ? 15.130 -15.245 18.190 1.00 87.44 107 ASN A C 1
ATOM 842 O O . ASN A 1 107 ? 15.831 -15.346 19.196 1.00 87.44 107 ASN A O 1
ATOM 846 N N . ASP A 1 108 ? 15.601 -14.712 17.054 1.00 90.75 108 ASP A N 1
ATOM 847 C CA . ASP A 1 108 ? 16.956 -14.161 16.953 1.00 90.75 108 ASP A CA 1
ATOM 848 C C . ASP A 1 108 ? 17.086 -12.888 17.821 1.00 90.75 108 ASP A C 1
ATOM 850 O O . ASP A 1 108 ? 16.425 -11.880 17.540 1.00 90.75 108 ASP A O 1
ATOM 854 N N . PRO A 1 109 ? 17.954 -12.884 18.855 1.00 89.12 109 PRO A N 1
ATOM 855 C CA . PRO A 1 109 ? 18.152 -11.728 19.728 1.00 89.12 109 PRO A CA 1
ATOM 856 C C . PRO A 1 109 ? 18.777 -10.520 19.013 1.00 89.12 109 PRO A C 1
ATOM 858 O O . PRO A 1 109 ? 18.801 -9.426 19.572 1.00 89.12 109 PRO A O 1
ATOM 861 N N . LYS A 1 110 ? 19.294 -10.686 17.789 1.00 92.75 110 LYS A N 1
ATOM 862 C CA . LYS A 1 110 ? 19.817 -9.589 16.962 1.00 92.75 110 LYS A CA 1
ATOM 863 C C . LYS A 1 110 ? 18.715 -8.779 16.284 1.00 92.75 110 LYS A C 1
ATOM 865 O O . LYS A 1 110 ? 19.002 -7.719 15.723 1.00 92.75 110 LYS A O 1
ATOM 870 N N . ASN A 1 111 ? 17.470 -9.250 16.312 1.00 90.44 111 ASN A N 1
ATOM 871 C CA . ASN A 1 111 ? 16.358 -8.520 15.728 1.00 90.44 111 ASN A CA 1
ATOM 872 C C . ASN A 1 111 ? 16.043 -7.264 16.536 1.00 90.44 111 ASN A C 1
ATOM 874 O O . ASN A 1 111 ? 15.601 -7.331 17.679 1.00 90.44 111 ASN A O 1
ATOM 878 N N . GLY A 1 112 ? 16.182 -6.105 15.898 1.00 90.25 112 GLY A N 1
ATOM 879 C CA . GLY A 1 112 ? 15.579 -4.878 16.407 1.00 90.25 112 GLY A CA 1
ATOM 880 C C . GLY A 1 112 ? 14.054 -4.882 16.254 1.00 90.25 112 GLY A C 1
ATOM 881 O O . GLY A 1 112 ? 13.488 -5.647 15.466 1.00 90.25 112 GLY A O 1
ATOM 882 N N . ASP A 1 113 ? 13.384 -3.953 16.936 1.00 87.81 113 ASP A N 1
ATOM 883 C CA . ASP A 1 113 ? 11.916 -3.851 16.976 1.00 87.81 113 ASP A CA 1
ATOM 884 C C . ASP A 1 113 ? 11.251 -3.820 15.593 1.00 87.81 113 ASP A C 1
ATOM 886 O O . ASP A 1 113 ? 10.170 -4.377 15.398 1.00 87.81 113 ASP A O 1
ATOM 890 N N . SER A 1 114 ? 11.887 -3.165 14.617 1.00 88.12 114 SER A N 1
ATOM 891 C CA . SER A 1 114 ? 11.373 -3.069 13.245 1.00 88.12 114 SER A CA 1
ATOM 892 C C . SER A 1 114 ? 11.389 -4.424 12.530 1.00 88.12 114 SER A C 1
ATOM 894 O O . SER A 1 114 ? 10.375 -4.848 11.971 1.00 88.12 114 SER A O 1
ATOM 896 N N . ALA A 1 115 ? 12.515 -5.140 12.611 1.00 89.00 115 ALA A N 1
ATOM 897 C CA . ALA A 1 115 ? 12.662 -6.467 12.021 1.00 89.00 115 ALA A CA 1
ATOM 898 C C . ALA A 1 115 ? 11.689 -7.460 12.666 1.00 89.00 115 ALA A C 1
ATOM 900 O O . ALA A 1 115 ? 11.009 -8.204 11.962 1.00 89.00 115 ALA A O 1
ATOM 901 N N . LEU A 1 116 ? 11.540 -7.399 13.993 1.00 88.06 116 LEU A N 1
ATOM 902 C CA . LEU A 1 116 ? 10.612 -8.254 14.727 1.00 88.06 116 LEU A CA 1
ATOM 903 C C . LEU A 1 116 ? 9.149 -8.006 14.322 1.00 88.06 116 LEU A C 1
ATOM 905 O O . LEU A 1 116 ? 8.395 -8.960 14.133 1.00 88.06 116 LEU A O 1
ATOM 909 N N . LYS A 1 117 ? 8.738 -6.742 14.144 1.00 86.44 117 LYS A N 1
ATOM 910 C CA . LYS A 1 117 ? 7.391 -6.399 13.647 1.00 86.44 117 LYS A CA 1
ATOM 911 C C . LYS A 1 117 ? 7.148 -6.961 12.250 1.00 86.44 117 LYS A C 1
ATOM 913 O O . LYS A 1 117 ? 6.102 -7.564 12.018 1.00 86.44 117 LYS A O 1
ATOM 918 N N . HIS A 1 118 ? 8.114 -6.803 11.346 1.00 87.62 118 HIS A N 1
ATOM 919 C CA . HIS A 1 118 ? 8.004 -7.336 9.992 1.00 87.62 118 HIS A CA 1
ATOM 920 C C . HIS A 1 118 ? 7.906 -8.868 9.993 1.00 87.62 118 HIS A C 1
ATOM 922 O O . HIS A 1 118 ? 7.021 -9.428 9.355 1.00 87.62 118 HIS A O 1
ATOM 928 N N . LEU A 1 119 ? 8.754 -9.552 10.765 1.00 88.25 119 LEU A N 1
ATOM 929 C CA . LEU A 1 119 ? 8.739 -11.012 10.881 1.00 88.25 119 LEU A CA 1
ATOM 930 C C . LEU A 1 119 ? 7.427 -11.539 11.467 1.00 88.25 119 LEU A C 1
ATOM 932 O O . LEU A 1 119 ? 6.907 -12.537 10.977 1.00 88.25 119 LEU A O 1
ATOM 936 N N . LYS A 1 120 ? 6.852 -10.861 12.468 1.00 84.75 120 LYS A N 1
ATOM 937 C CA . LYS A 1 120 ? 5.533 -11.218 13.014 1.00 84.75 120 LYS A CA 1
ATOM 938 C C . LYS A 1 120 ? 4.433 -11.104 11.959 1.00 84.75 120 LYS A C 1
ATOM 940 O O . LYS A 1 120 ? 3.617 -12.011 11.841 1.00 84.75 120 LYS A O 1
ATOM 945 N N . GLN A 1 121 ? 4.441 -10.035 11.161 1.00 84.12 121 GLN A N 1
ATOM 946 C CA . GLN A 1 121 ? 3.494 -9.872 10.052 1.00 84.12 121 GLN A CA 1
ATOM 947 C C . GLN A 1 121 ? 3.658 -10.973 8.998 1.00 84.12 121 GLN A C 1
ATOM 949 O O . GLN A 1 121 ? 2.668 -11.561 8.571 1.00 84.12 121 GLN A O 1
ATOM 954 N N . GLN A 1 122 ? 4.899 -11.298 8.621 1.00 84.19 122 GLN A N 1
ATOM 955 C CA . GLN A 1 122 ? 5.186 -12.408 7.709 1.00 84.19 122 GLN A CA 1
ATOM 956 C C . GLN A 1 122 ? 4.663 -13.729 8.281 1.00 84.19 122 GLN A C 1
ATOM 958 O O . GLN A 1 122 ? 3.925 -14.439 7.609 1.00 84.19 122 GLN A O 1
ATOM 963 N N . ALA A 1 123 ? 4.966 -14.038 9.544 1.00 83.25 123 ALA A N 1
ATOM 964 C CA . ALA A 1 123 ? 4.540 -15.278 10.189 1.00 83.25 123 ALA A CA 1
ATOM 965 C C . ALA A 1 123 ? 3.020 -15.465 10.201 1.00 83.25 123 ALA A C 1
ATOM 967 O O . ALA A 1 123 ? 2.552 -16.575 9.947 1.00 83.25 123 ALA A O 1
ATOM 968 N N . MET A 1 124 ? 2.266 -14.383 10.404 1.00 79.38 124 MET A N 1
ATOM 969 C CA . MET A 1 124 ? 0.807 -14.403 10.315 1.00 79.38 124 MET A CA 1
ATOM 970 C C . MET A 1 124 ? 0.313 -14.717 8.896 1.00 79.38 124 MET A C 1
ATOM 972 O O . MET A 1 124 ? -0.625 -15.494 8.750 1.00 79.38 124 MET A O 1
ATOM 976 N N . LEU A 1 125 ? 0.954 -14.176 7.852 1.00 79.00 125 LEU A N 1
ATOM 977 C CA . LEU A 1 125 ? 0.601 -14.458 6.450 1.00 79.00 125 LEU A CA 1
ATOM 978 C C . LEU A 1 125 ? 0.830 -15.920 6.052 1.00 79.00 125 LEU A C 1
ATOM 980 O O . LEU A 1 125 ? 0.091 -16.441 5.221 1.00 79.00 125 LEU A O 1
ATOM 984 N N . TYR A 1 126 ? 1.841 -16.578 6.623 1.00 71.12 126 TYR A N 1
ATOM 985 C CA . TYR A 1 126 ? 2.134 -17.989 6.339 1.00 71.12 126 TYR A CA 1
ATOM 986 C C . TYR A 1 126 ? 1.276 -18.965 7.148 1.00 71.12 126 TYR A C 1
ATOM 988 O O . TYR A 1 126 ? 1.225 -20.147 6.816 1.00 71.12 126 TYR A O 1
ATOM 996 N N . SER A 1 127 ? 0.594 -18.505 8.199 1.00 63.56 127 SER A N 1
ATOM 997 C CA . SER A 1 127 ? -0.167 -19.402 9.064 1.00 63.56 127 SER A CA 1
ATOM 998 C C . SER A 1 127 ? -1.527 -19.929 8.566 1.00 63.56 127 SER A C 1
ATOM 1000 O O . SER A 1 127 ? -1.908 -20.983 9.068 1.00 63.56 127 SER A O 1
ATOM 1002 N N . PRO A 1 128 ? -2.288 -19.303 7.643 1.00 58.53 128 PRO A N 1
ATOM 1003 C CA . PRO A 1 128 ? -3.578 -19.844 7.198 1.00 58.53 128 PRO A CA 1
ATOM 1004 C C . PRO A 1 128 ? -3.460 -21.056 6.251 1.00 58.53 128 PRO A C 1
ATOM 1006 O O . PRO A 1 128 ? -4.470 -21.507 5.722 1.00 58.53 128 PRO A O 1
ATOM 1009 N N . PHE A 1 129 ? -2.253 -21.581 6.013 1.00 49.03 129 PHE A N 1
ATOM 1010 C CA . PHE A 1 129 ? -1.990 -22.680 5.075 1.00 49.03 129 PHE A CA 1
ATOM 1011 C C . PHE A 1 129 ? -1.788 -24.059 5.738 1.00 49.03 129 PHE A C 1
ATOM 1013 O O . PHE A 1 129 ? -1.150 -24.923 5.134 1.00 49.03 129 PHE A O 1
ATOM 1020 N N . HIS A 1 130 ? -2.303 -24.292 6.950 1.00 47.31 130 HIS A N 1
ATOM 1021 C CA . HIS A 1 130 ? -2.344 -25.620 7.590 1.00 47.31 130 HIS A CA 1
ATOM 1022 C C . HIS A 1 130 ? -3.745 -25.960 8.090 1.00 47.31 130 HIS A C 1
ATOM 1024 O O . HIS A 1 130 ? -4.359 -25.086 8.742 1.00 47.31 130 HIS A O 1
#

Foldseek 3Di:
DDDPPPPVPFDWDQQPLHNPDIDGPVCNVVCQVVPPSPDDPDDPPDDPCPPVPPDDPPPPDPDDDPVVDDPVVVVVVVVVVVVVVVPPPDPPPPPLAFDPVLVVVLPPPPDDPVSNVVSSVVRVVPRVPD

Sequence (130 aa):
MKTEGEESERKRIPCPLDPKHTVFEDNLAKHLKKCNSKEKPKPIYYTKDVNAGCGSEDESTEEIPIARRSRQELDELIVKLRTSVQGLNTKLAENTLSHSALSESLNDPKNGDSALKHLKQQAMLYSPFH

Organism: NCBI:txid2873325

Mean predicted aligned error: 15.06 Å

Radius of gyration: 25.42 Å; Cα contacts (8 Å, |Δi|>4): 54; chains: 1; bounding box: 64×44×50 Å